Protein AF-A0A7S0IXE6-F1 (afdb_monomer_lite)

Secondary structure (DSSP, 8-state):
-BTTTBEEE--SS-EEEEEHHHHHHHS--GGGGGGTTPEEEE--SB--SS-EEEEES-TTSTT-EEEETTEEEE-HHHHHHHHHTTSS-GGGEEEEESBEEE-TTHHHHHHHTTSS------HHHHH---SSTTHHHHHHHHHTT--

pLDDT: mean 85.58, std 12.87, range [43.75, 97.81]

Sequence (147 aa):
HHPVDGTVGLLLDTPSNATVGDLLLRKPDRQLRSLMEKQLLIGGNVLTRDRLRVLTERCDVPGSREILPGLYQCSPHAAAKLVTVGAAAAVDFDVYAAACQWSAELLADELENAVWLPVAASAAALRTPSPQPHGLYFGLIEGIGGE

Radius of gyration: 16.25 Å; chains: 1; bounding box: 44×33×37 Å

Foldseek 3Di:
DDLAAFDWWFDLQAWDPAFLLNVCVVPPDPLLVLRRRPTEGEGDDAQDPLQKKKKFLDPPQPPWDDPANSITIDRSNSLSVCSVVVVDHSVRIHIYGGIDTDGNCRVVVCVVVPVDDDDDDHPVLSPPDDPDRCVSVVSRCVVVVHD

Structure (mmCIF, N/CA/C/O backbone):
data_AF-A0A7S0IXE6-F1
#
_entry.id   AF-A0A7S0IXE6-F1
#
loop_
_atom_site.group_PDB
_atom_site.id
_atom_site.type_symbol
_atom_site.label_atom_id
_atom_site.label_alt_id
_atom_site.label_comp_id
_atom_site.label_asym_id
_atom_site.label_entity_id
_atom_site.label_seq_id
_atom_site.pdbx_PDB_ins_code
_atom_site.Cartn_x
_atom_site.Cartn_y
_atom_site.Cartn_z
_atom_site.occupancy
_atom_site.B_iso_or_equiv
_atom_site.auth_seq_id
_atom_site.auth_comp_id
_atom_site.auth_asym_id
_atom_site.auth_atom_id
_atom_site.pdbx_PDB_model_num
ATOM 1 N N . HIS A 1 1 ? 2.036 -1.415 -13.378 1.00 73.00 1 HIS A N 1
ATOM 2 C CA . HIS A 1 1 ? 2.835 -1.086 -14.567 1.00 73.00 1 HIS A CA 1
ATOM 3 C C . HIS A 1 1 ? 1.886 -0.924 -15.740 1.00 73.00 1 HIS A C 1
ATOM 5 O O . HIS A 1 1 ? 1.030 -1.786 -15.914 1.00 73.00 1 HIS A O 1
ATOM 11 N N . HIS A 1 2 ? 1.981 0.180 -16.473 1.00 73.44 2 HIS A N 1
ATOM 12 C CA . HIS A 1 2 ? 1.287 0.368 -17.740 1.00 73.44 2 HIS A CA 1
ATOM 13 C C . HIS A 1 2 ? 2.296 0.905 -18.764 1.00 73.44 2 HIS A C 1
ATOM 15 O O . HIS A 1 2 ? 2.983 1.880 -18.460 1.00 73.44 2 HIS A O 1
ATOM 21 N N . PRO A 1 3 ? 2.391 0.311 -19.964 1.00 67.38 3 PRO A N 1
ATOM 22 C CA . PRO A 1 3 ? 3.420 0.675 -20.938 1.00 67.38 3 PRO A CA 1
ATOM 23 C C . PRO A 1 3 ? 3.304 2.125 -21.426 1.00 67.38 3 PRO A C 1
ATOM 25 O O . PRO A 1 3 ? 4.291 2.692 -21.867 1.00 67.38 3 PRO A O 1
ATOM 28 N N . VAL A 1 4 ? 2.117 2.735 -21.328 1.00 74.12 4 VAL A N 1
ATOM 29 C CA . VAL A 1 4 ? 1.879 4.124 -21.759 1.00 74.12 4 VAL A CA 1
ATOM 30 C C . VAL A 1 4 ? 1.795 5.094 -20.577 1.00 74.12 4 VAL A C 1
ATOM 32 O O . VAL A 1 4 ? 2.274 6.219 -20.670 1.00 74.12 4 VAL A O 1
ATOM 35 N N . ASP A 1 5 ? 1.234 4.660 -19.443 1.00 79.06 5 ASP A N 1
ATOM 36 C CA . ASP A 1 5 ? 0.979 5.559 -18.301 1.00 79.06 5 ASP A CA 1
ATOM 37 C C . ASP A 1 5 ? 2.111 5.537 -17.264 1.00 79.06 5 ASP A C 1
ATOM 39 O O . ASP A 1 5 ? 2.077 6.275 -16.276 1.00 79.06 5 ASP A O 1
ATOM 43 N N . GLY A 1 6 ? 3.113 4.681 -17.475 1.00 87.25 6 GLY A N 1
ATOM 44 C CA . GLY A 1 6 ? 4.241 4.505 -16.578 1.00 87.25 6 GLY A CA 1
ATOM 45 C C . GLY A 1 6 ? 4.016 3.467 -15.487 1.00 87.25 6 GLY A C 1
ATOM 46 O O . GLY A 1 6 ? 3.118 2.613 -15.522 1.00 87.25 6 GLY A O 1
ATOM 47 N N . THR A 1 7 ? 4.888 3.514 -14.489 1.00 89.94 7 THR A N 1
ATOM 48 C CA . THR A 1 7 ? 4.899 2.541 -13.397 1.00 89.94 7 THR A CA 1
ATOM 49 C C . THR A 1 7 ? 4.636 3.225 -12.072 1.00 89.94 7 THR A C 1
ATOM 51 O O . THR A 1 7 ? 5.129 4.313 -11.806 1.00 89.94 7 THR A O 1
ATOM 54 N N . VAL A 1 8 ? 3.850 2.559 -11.229 1.00 89.00 8 VAL A N 1
ATOM 55 C CA . VAL A 1 8 ? 3.646 2.940 -9.835 1.00 89.00 8 VAL A CA 1
ATOM 56 C C . VAL A 1 8 ? 4.170 1.804 -8.974 1.00 89.00 8 VAL A C 1
ATOM 58 O O . VAL A 1 8 ? 3.837 0.645 -9.234 1.00 89.00 8 VAL A O 1
ATOM 61 N N . GLY A 1 9 ? 4.961 2.146 -7.964 1.00 90.00 9 GLY A N 1
ATOM 62 C CA . GLY A 1 9 ? 5.526 1.214 -6.992 1.00 90.00 9 GLY A CA 1
ATOM 63 C C . GLY A 1 9 ? 5.402 1.741 -5.568 1.00 90.00 9 GLY A C 1
ATOM 64 O O . GLY A 1 9 ? 4.991 2.883 -5.348 1.00 90.00 9 GLY A O 1
ATOM 65 N N . LEU A 1 10 ? 5.736 0.885 -4.605 1.00 90.00 10 LEU A N 1
ATOM 66 C CA . LEU A 1 10 ? 5.763 1.214 -3.185 1.00 90.00 10 LEU A CA 1
ATOM 67 C C . LEU A 1 10 ? 7.100 0.792 -2.586 1.00 90.00 10 LEU A C 1
ATOM 69 O O . LEU A 1 10 ? 7.513 -0.351 -2.767 1.00 90.00 10 LEU A O 1
ATOM 73 N N . LEU A 1 11 ? 7.732 1.695 -1.841 1.00 90.50 11 LEU A N 1
ATOM 74 C CA . LEU A 1 11 ? 8.755 1.326 -0.867 1.00 90.50 11 LEU A CA 1
ATOM 75 C C . LEU A 1 11 ? 8.066 0.651 0.320 1.00 90.50 11 LEU A C 1
ATOM 77 O O . LEU A 1 11 ? 7.116 1.200 0.880 1.00 90.50 11 LEU A O 1
ATOM 81 N N . LEU A 1 12 ? 8.506 -0.555 0.671 1.00 87.50 12 LEU A N 1
ATOM 82 C CA . LEU A 1 12 ? 7.823 -1.388 1.665 1.00 87.50 12 LEU A CA 1
ATOM 83 C C . LEU A 1 12 ? 8.385 -1.220 3.082 1.00 87.50 12 LEU A C 1
ATOM 85 O O . LEU A 1 12 ? 7.669 -1.476 4.043 1.00 87.50 12 LEU A O 1
ATOM 89 N N . ASP A 1 13 ? 9.624 -0.751 3.213 1.00 82.62 13 ASP A N 1
ATOM 90 C CA . ASP A 1 13 ? 10.427 -0.758 4.442 1.00 82.62 13 ASP A CA 1
ATOM 91 C C . ASP A 1 13 ? 10.748 0.648 4.976 1.00 82.62 13 ASP A C 1
ATOM 93 O O . ASP A 1 13 ? 11.678 0.826 5.760 1.00 82.62 13 ASP A O 1
ATOM 97 N N . THR A 1 14 ? 9.985 1.663 4.562 1.00 86.31 14 THR A N 1
ATOM 98 C CA . THR A 1 14 ? 10.206 3.059 4.972 1.00 86.31 14 THR A CA 1
ATOM 99 C C . THR A 1 14 ? 9.135 3.513 5.974 1.00 86.31 14 THR A C 1
ATOM 101 O O . T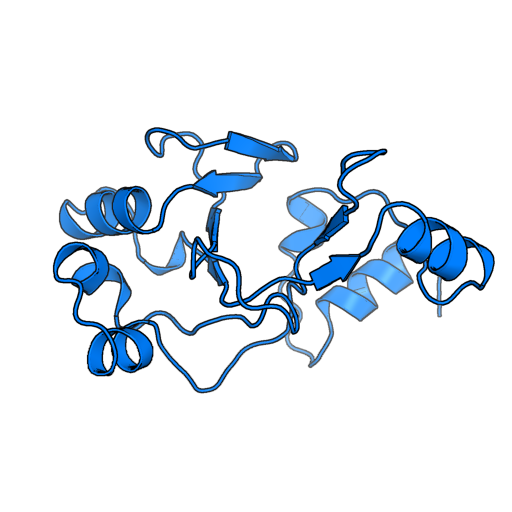HR A 1 14 ? 8.135 4.119 5.576 1.00 86.31 14 THR A O 1
ATOM 104 N N . PRO A 1 15 ? 9.286 3.228 7.282 1.00 88.25 15 PRO A N 1
ATOM 105 C CA . PRO A 1 15 ? 8.358 3.717 8.293 1.00 88.25 15 PRO A CA 1
ATOM 106 C C . PRO A 1 15 ? 8.478 5.233 8.469 1.00 88.25 15 PRO A C 1
ATOM 108 O O . PRO A 1 15 ? 9.556 5.813 8.346 1.00 88.25 15 PRO A O 1
ATOM 111 N N . SER A 1 16 ? 7.367 5.887 8.803 1.00 88.06 16 SER A N 1
ATOM 112 C CA . SER A 1 16 ? 7.361 7.292 9.216 1.00 88.06 16 SER A CA 1
ATOM 113 C C . SER A 1 16 ? 7.084 7.443 10.710 1.00 88.06 16 SER A C 1
ATOM 115 O O . SER A 1 16 ? 6.508 6.565 11.346 1.00 88.06 16 SER A O 1
ATOM 117 N N . ASN A 1 17 ? 7.414 8.607 11.267 1.00 90.88 17 ASN A N 1
ATOM 118 C CA . ASN A 1 17 ? 7.000 8.979 12.625 1.00 90.88 17 ASN A CA 1
ATOM 119 C C . ASN A 1 17 ? 5.553 9.504 12.686 1.00 90.88 17 ASN A C 1
ATOM 121 O O . ASN A 1 17 ? 5.129 9.991 13.729 1.00 90.88 17 ASN A O 1
ATOM 125 N N . ALA A 1 18 ? 4.821 9.462 11.568 1.00 90.56 18 ALA A N 1
ATOM 126 C CA . ALA A 1 18 ? 3.446 9.924 11.476 1.00 90.56 18 ALA A CA 1
ATOM 127 C C . ALA A 1 18 ? 2.469 8.748 11.530 1.00 90.56 18 ALA A C 1
ATOM 129 O O . ALA A 1 18 ? 2.745 7.639 11.068 1.00 90.56 18 ALA A O 1
ATOM 130 N N . THR A 1 19 ? 1.286 9.027 12.048 1.00 94.06 19 THR A N 1
ATOM 131 C CA . THR A 1 19 ? 0.154 8.108 12.091 1.00 94.06 19 THR A CA 1
ATOM 132 C C . THR A 1 19 ? -0.934 8.538 11.113 1.00 94.06 19 THR A C 1
ATOM 134 O O . THR A 1 19 ? -0.960 9.670 10.616 1.00 94.06 19 THR A O 1
ATOM 137 N N . VAL A 1 20 ? -1.895 7.650 10.853 1.00 93.00 20 VAL A N 1
ATOM 138 C CA . VAL A 1 20 ? -3.133 8.027 10.157 1.00 93.00 20 VAL A CA 1
ATOM 139 C C . VAL A 1 20 ? -3.827 9.174 10.901 1.00 93.00 20 VAL A C 1
ATOM 141 O O . VAL A 1 20 ? -4.324 10.099 10.261 1.00 93.00 20 VAL A O 1
ATOM 144 N N . GLY A 1 21 ? -3.817 9.171 12.237 1.00 93.50 21 GLY A N 1
ATOM 145 C CA . GLY A 1 21 ? -4.376 10.233 13.073 1.00 93.50 21 GLY A CA 1
ATOM 146 C C . GLY A 1 21 ? -3.798 11.614 12.760 1.00 93.50 21 GLY A C 1
ATOM 147 O O . GLY A 1 21 ? -4.562 12.565 12.578 1.00 93.50 21 GLY A O 1
ATOM 148 N N . ASP A 1 22 ? -2.480 11.718 12.587 1.00 92.31 22 ASP A N 1
ATOM 149 C CA . ASP A 1 22 ? -1.810 12.979 12.231 1.00 92.31 22 ASP A CA 1
ATOM 150 C C . ASP A 1 22 ? -2.277 13.521 10.873 1.00 92.31 22 ASP A C 1
ATOM 152 O O . ASP A 1 22 ? -2.425 14.733 10.678 1.00 92.31 22 ASP A O 1
ATOM 156 N N . LEU A 1 23 ? -2.569 12.626 9.926 1.00 87.00 23 LEU A N 1
ATOM 157 C CA . LEU A 1 23 ? -3.147 12.993 8.635 1.00 87.00 23 LEU A CA 1
ATOM 158 C C . LEU A 1 23 ? -4.599 13.473 8.785 1.00 87.00 23 LEU A C 1
ATOM 160 O O . LEU A 1 23 ? -4.993 14.456 8.145 1.00 87.00 23 LEU A O 1
ATOM 164 N N . LEU A 1 24 ? -5.378 12.832 9.662 1.00 88.12 24 LEU A N 1
ATOM 165 C CA . LEU A 1 24 ? -6.765 13.207 9.952 1.00 88.12 24 LEU A CA 1
ATOM 166 C C . LEU A 1 24 ? -6.884 14.565 10.657 1.00 88.12 24 LEU A C 1
ATOM 168 O O . LEU A 1 24 ? -7.889 15.246 10.459 1.00 88.12 24 LEU A O 1
ATOM 172 N N . LEU A 1 25 ? -5.869 15.010 11.407 1.00 87.56 25 LEU A N 1
ATOM 173 C CA . LEU A 1 25 ? -5.835 16.370 11.968 1.00 87.56 25 LEU A CA 1
ATOM 174 C C . LEU A 1 25 ? -5.874 17.443 10.871 1.00 87.56 25 LEU A C 1
ATOM 176 O O . LEU A 1 25 ? -6.504 18.485 11.037 1.00 87.56 25 LEU A O 1
ATOM 180 N N . ARG A 1 26 ? -5.223 17.183 9.731 1.00 83.62 26 ARG A N 1
ATOM 181 C CA . ARG A 1 26 ? -5.171 18.114 8.591 1.00 83.62 26 ARG A CA 1
ATOM 182 C C . ARG A 1 26 ? -6.396 18.002 7.692 1.00 83.62 26 ARG A C 1
ATOM 184 O O . ARG A 1 26 ? -6.826 18.992 7.105 1.00 83.62 26 ARG A O 1
ATOM 191 N N . LYS A 1 27 ? -6.929 16.790 7.535 1.00 83.12 27 LYS A N 1
ATOM 192 C CA . LYS A 1 27 ? -8.131 16.517 6.745 1.00 83.12 27 LYS A CA 1
ATOM 193 C C . LYS A 1 27 ? -9.000 15.495 7.481 1.00 83.12 27 LYS A C 1
ATOM 195 O O . LYS A 1 27 ? -8.794 14.296 7.296 1.00 83.12 27 LYS A O 1
ATOM 200 N N . PRO A 1 28 ? -9.968 15.958 8.287 1.00 86.81 28 PRO A N 1
ATOM 201 C CA . PRO A 1 28 ? -10.802 15.072 9.081 1.00 86.81 28 PRO A CA 1
ATOM 202 C C . PRO A 1 28 ? -11.580 14.086 8.215 1.00 86.81 28 PRO A C 1
ATOM 204 O O . PRO A 1 28 ? -12.322 14.480 7.318 1.00 86.81 28 PRO A O 1
ATOM 207 N N . ASP A 1 29 ? -11.453 12.808 8.553 1.00 90.75 29 ASP A N 1
ATOM 208 C CA . ASP A 1 29 ? -12.266 11.725 8.017 1.00 90.75 29 ASP A CA 1
ATOM 209 C C . ASP A 1 29 ? -12.675 10.801 9.166 1.00 90.75 29 ASP A C 1
ATOM 211 O O . ASP A 1 29 ? -11.854 10.131 9.796 1.00 90.75 29 ASP A O 1
ATOM 215 N N . ARG A 1 30 ? -13.969 10.805 9.493 1.00 91.31 30 ARG A N 1
ATOM 216 C CA . ARG A 1 30 ? -14.489 10.021 10.619 1.00 91.31 30 ARG A CA 1
ATOM 217 C C . ARG A 1 30 ? -14.482 8.526 10.326 1.00 91.31 30 ARG A C 1
ATOM 219 O O . ARG A 1 30 ? -14.451 7.748 11.277 1.00 91.31 30 ARG A O 1
ATOM 226 N N . GLN A 1 31 ? -14.510 8.133 9.055 1.00 92.75 31 GLN A N 1
ATOM 227 C CA . GLN A 1 31 ? -14.572 6.732 8.659 1.00 92.75 31 GLN A CA 1
ATOM 228 C C . GLN A 1 31 ? -13.234 6.021 8.878 1.00 92.75 31 GLN A C 1
ATOM 230 O O . GLN A 1 31 ? -13.230 4.810 9.042 1.00 92.75 31 GLN A O 1
ATOM 235 N N . LEU A 1 32 ? -12.124 6.763 8.962 1.00 94.00 32 LEU A N 1
ATOM 236 C CA . LEU A 1 32 ? -10.778 6.217 9.172 1.00 94.00 32 LEU A CA 1
ATOM 237 C C . LEU A 1 32 ? -10.341 6.189 10.644 1.00 94.00 32 LEU A C 1
ATOM 239 O O . LEU A 1 32 ? -9.205 5.830 10.942 1.00 94.00 32 LEU A O 1
ATOM 243 N N . ARG A 1 33 ? -11.224 6.554 11.586 1.00 94.06 33 ARG A N 1
ATOM 244 C CA . ARG A 1 33 ? -10.882 6.644 13.018 1.00 94.06 33 ARG A CA 1
ATOM 245 C C . ARG A 1 33 ? -10.341 5.342 13.602 1.00 94.06 33 ARG A C 1
ATOM 247 O O . ARG A 1 33 ? -9.441 5.399 14.426 1.00 94.06 33 ARG A O 1
ATOM 254 N N . SER A 1 34 ? -10.853 4.191 13.177 1.00 96.31 34 SER A N 1
ATOM 255 C CA . SER A 1 34 ? -10.388 2.879 13.650 1.00 96.31 34 SER A CA 1
ATOM 256 C C . SER A 1 34 ? -8.954 2.543 13.228 1.00 96.31 34 SER A C 1
ATOM 258 O O . SER A 1 34 ? -8.369 1.612 13.768 1.00 96.31 34 SER A O 1
ATOM 260 N N . LEU A 1 35 ? -8.372 3.307 12.299 1.00 96.19 35 LEU A N 1
ATOM 261 C CA . LEU A 1 35 ? -6.981 3.178 11.872 1.00 96.19 35 LEU A CA 1
ATOM 262 C C . LEU A 1 35 ? -6.087 4.293 12.430 1.00 96.19 35 LEU A C 1
ATOM 264 O O . LEU A 1 35 ? -4.927 4.352 12.047 1.00 96.19 35 LEU A O 1
ATOM 268 N N . MET A 1 36 ? -6.580 5.187 13.300 1.00 95.38 36 MET A N 1
ATOM 269 C CA . MET A 1 36 ? -5.853 6.418 13.656 1.00 95.38 36 MET A CA 1
ATOM 270 C C . MET A 1 36 ? -4.470 6.180 14.269 1.00 95.38 36 MET A C 1
ATOM 272 O O . MET A 1 36 ? -3.571 6.978 14.038 1.00 95.38 36 MET A O 1
ATOM 276 N N . GLU A 1 37 ? -4.290 5.083 15.000 1.00 94.88 37 GLU A N 1
ATOM 277 C CA . GLU A 1 37 ? -3.021 4.740 15.654 1.00 94.88 37 GLU A CA 1
ATOM 278 C C . GLU A 1 37 ? -2.034 4.045 14.707 1.00 94.88 37 GLU A C 1
ATOM 280 O O . GLU A 1 37 ? -0.878 3.828 15.062 1.00 94.88 37 GLU A O 1
ATOM 285 N N . LYS A 1 38 ? -2.460 3.688 13.487 1.00 94.19 38 LYS A N 1
ATOM 286 C CA . LYS A 1 38 ? -1.582 3.018 12.531 1.00 94.19 38 LYS A CA 1
ATOM 287 C C . LYS A 1 38 ? -0.498 3.97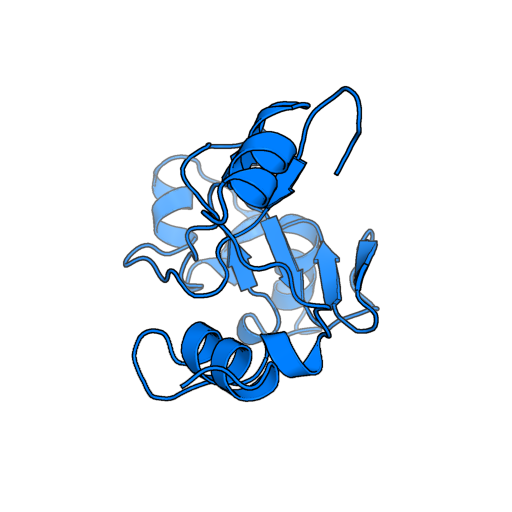0 12.057 1.00 94.19 38 LYS A C 1
ATOM 289 O O . LYS A 1 38 ? -0.788 5.048 11.534 1.00 94.19 38 LYS A O 1
ATOM 294 N N . GLN A 1 39 ? 0.744 3.524 12.213 1.00 94.25 39 GLN A N 1
ATOM 295 C CA . GLN A 1 39 ? 1.908 4.165 11.626 1.00 94.25 39 GLN A CA 1
ATOM 296 C C . GLN A 1 39 ? 1.763 4.197 10.102 1.00 94.25 39 GLN A C 1
ATOM 298 O O . GLN A 1 39 ? 1.367 3.207 9.485 1.00 94.25 39 GLN A O 1
ATOM 303 N N . LEU A 1 40 ? 2.075 5.345 9.505 1.00 91.44 40 LEU A N 1
ATOM 304 C CA . LEU A 1 40 ? 2.157 5.480 8.060 1.00 91.44 40 LEU A CA 1
ATOM 305 C C . LEU A 1 40 ? 3.510 4.971 7.575 1.00 91.44 40 LEU A C 1
ATOM 307 O O . LEU A 1 40 ? 4.559 5.368 8.090 1.00 91.44 40 LEU A O 1
ATOM 311 N N . LEU A 1 41 ? 3.469 4.154 6.535 1.00 92.56 41 LEU A N 1
ATOM 312 C CA . LEU A 1 41 ? 4.623 3.800 5.722 1.00 92.56 41 LEU A CA 1
ATOM 313 C C . LEU A 1 41 ? 4.730 4.802 4.566 1.00 92.56 41 LEU A C 1
ATOM 315 O O . LEU A 1 41 ? 3.716 5.269 4.043 1.00 92.56 41 LEU A O 1
ATOM 319 N N . ILE A 1 42 ? 5.942 5.166 4.165 1.00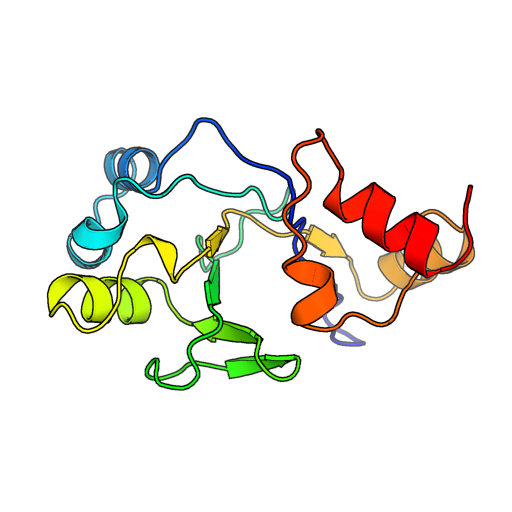 90.75 42 ILE A N 1
ATOM 320 C CA . ILE A 1 42 ? 6.180 6.057 3.027 1.00 90.75 42 ILE A CA 1
ATOM 321 C C . ILE A 1 42 ? 6.470 5.202 1.802 1.00 90.75 42 ILE A C 1
ATOM 323 O O . ILE A 1 42 ? 7.557 4.666 1.651 1.00 90.75 42 ILE A O 1
ATOM 327 N N . GLY A 1 43 ? 5.491 5.100 0.906 1.00 90.75 43 GLY A N 1
ATOM 328 C CA . GLY A 1 43 ? 5.588 4.309 -0.317 1.00 90.75 43 GLY A CA 1
ATOM 329 C C . GLY A 1 43 ? 6.417 4.956 -1.427 1.00 90.75 43 GLY A C 1
ATOM 330 O O . GLY A 1 43 ? 6.600 4.340 -2.470 1.00 90.75 43 GLY A O 1
ATOM 331 N N . GLY A 1 44 ? 6.877 6.194 -1.248 1.00 90.88 44 GLY A N 1
ATOM 332 C CA . GLY A 1 44 ? 7.698 6.925 -2.211 1.00 90.88 44 GLY A CA 1
ATOM 333 C C . GLY A 1 44 ? 7.589 8.436 -2.029 1.00 90.88 44 GLY A C 1
ATOM 334 O O . GLY A 1 44 ? 7.240 8.919 -0.953 1.00 90.88 44 GLY A O 1
ATOM 335 N N . ASN A 1 45 ? 7.875 9.198 -3.083 1.00 86.81 45 ASN A N 1
ATOM 336 C CA . ASN A 1 45 ? 7.951 10.663 -3.038 1.00 86.81 45 ASN A CA 1
ATOM 337 C C . ASN A 1 45 ? 6.778 11.386 -3.727 1.00 86.81 45 ASN A C 1
ATOM 339 O O . ASN A 1 45 ? 6.656 12.604 -3.592 1.00 86.81 45 ASN A O 1
ATOM 343 N N . VAL A 1 46 ? 5.893 10.673 -4.431 1.00 84.62 46 VAL A N 1
ATOM 344 C CA . VAL A 1 46 ? 4.746 11.275 -5.126 1.00 84.62 46 VAL A CA 1
ATOM 345 C C . VAL A 1 46 ? 3.464 11.091 -4.322 1.00 84.62 46 VAL A C 1
ATOM 347 O O . VAL A 1 46 ? 3.026 9.973 -4.057 1.00 84.62 46 VAL A O 1
ATOM 350 N N . LEU A 1 47 ? 2.808 12.199 -3.970 1.00 77.56 47 LEU A N 1
ATOM 351 C CA . LEU A 1 47 ? 1.484 12.181 -3.345 1.00 77.56 47 LEU A CA 1
ATOM 352 C C . LEU A 1 47 ? 0.405 11.899 -4.395 1.00 77.56 47 LEU A C 1
ATOM 354 O O . LEU A 1 47 ? 0.126 12.726 -5.262 1.00 77.56 47 LEU A O 1
ATOM 358 N N . THR A 1 48 ? -0.239 10.741 -4.296 1.00 67.88 48 THR A N 1
ATOM 359 C CA . THR A 1 48 ? -1.309 10.339 -5.213 1.00 67.88 48 THR A CA 1
ATOM 360 C C . THR A 1 48 ? -2.653 10.974 -4.843 1.00 67.88 48 THR A C 1
ATOM 362 O O . THR A 1 48 ? -2.886 11.341 -3.689 1.00 67.88 48 THR A O 1
ATOM 365 N N . ARG A 1 49 ? -3.565 11.104 -5.826 1.00 62.84 49 ARG A N 1
ATOM 366 C CA . ARG A 1 49 ? -4.939 11.611 -5.594 1.00 62.84 49 ARG A CA 1
ATOM 367 C C . ARG A 1 49 ? -5.651 10.815 -4.498 1.00 62.84 49 ARG A C 1
ATOM 369 O O . ARG A 1 49 ? -6.229 11.410 -3.587 1.00 62.84 49 ARG A O 1
ATOM 376 N N . ASP A 1 50 ? -5.521 9.491 -4.558 1.00 63.84 50 ASP A N 1
ATOM 377 C CA . ASP A 1 50 ? -5.852 8.585 -3.464 1.00 63.84 50 ASP A CA 1
ATOM 378 C C . ASP A 1 50 ? -4.698 8.628 -2.465 1.00 63.84 50 ASP A C 1
ATOM 380 O O . ASP A 1 50 ? -3.650 8.020 -2.671 1.00 63.84 50 ASP A O 1
ATOM 384 N N . ARG A 1 51 ? -4.853 9.453 -1.427 1.00 73.75 51 ARG A N 1
ATOM 385 C CA . ARG A 1 51 ? -3.760 9.840 -0.517 1.00 73.75 51 ARG A CA 1
ATOM 386 C C . ARG A 1 51 ? -3.145 8.676 0.255 1.00 73.75 51 ARG A C 1
ATOM 388 O O . ARG A 1 51 ? -2.029 8.817 0.742 1.00 73.75 51 ARG A O 1
ATOM 395 N N . LEU A 1 52 ? -3.892 7.582 0.396 1.00 89.25 52 LEU A N 1
ATOM 396 C CA . LEU A 1 52 ? -3.497 6.402 1.146 1.00 89.25 52 LEU A CA 1
ATOM 397 C C . LEU A 1 52 ? -3.734 5.147 0.312 1.00 89.25 52 LEU A C 1
ATOM 399 O O . LEU A 1 52 ? -4.784 4.996 -0.318 1.00 89.25 52 LEU A O 1
ATOM 403 N N . ARG A 1 53 ? -2.777 4.228 0.366 1.00 91.44 53 ARG A N 1
ATOM 404 C CA . ARG A 1 53 ? -2.885 2.871 -0.174 1.00 91.44 53 ARG A CA 1
ATOM 405 C C . ARG A 1 53 ? -2.838 1.899 0.991 1.00 91.44 53 ARG A C 1
ATOM 407 O O . ARG A 1 53 ? -2.059 2.105 1.914 1.00 91.44 53 ARG A O 1
ATOM 414 N N . VAL A 1 54 ? -3.674 0.867 0.952 1.00 94.31 54 VAL A N 1
ATOM 415 C CA . VAL A 1 54 ? -3.697 -0.156 2.000 1.00 94.31 54 VAL A CA 1
ATOM 416 C C . VAL A 1 54 ? -3.363 -1.501 1.394 1.00 94.31 54 VAL A C 1
ATOM 418 O O . VAL A 1 54 ? -4.015 -1.907 0.429 1.00 94.31 54 VAL A O 1
ATOM 421 N N . LEU A 1 55 ? -2.355 -2.160 1.960 1.00 94.69 55 LEU A N 1
ATOM 422 C CA . LEU A 1 55 ? -2.022 -3.549 1.671 1.00 94.69 55 LEU A CA 1
ATOM 423 C C . LEU A 1 55 ? -2.487 -4.439 2.823 1.00 94.69 55 LEU A C 1
ATOM 425 O O . LEU A 1 55 ? -2.504 -4.024 3.981 1.00 94.69 55 LEU A O 1
ATOM 429 N N . THR A 1 56 ? -2.923 -5.648 2.494 1.00 95.00 56 THR A N 1
ATOM 430 C CA . THR A 1 56 ? -3.394 -6.636 3.463 1.00 95.00 56 THR A CA 1
ATOM 431 C C . THR A 1 56 ? -3.267 -8.040 2.893 1.00 95.00 56 THR A C 1
ATOM 433 O O . THR A 1 56 ? -3.294 -8.249 1.684 1.00 95.00 56 THR A O 1
ATOM 436 N N . GLU A 1 57 ? -3.177 -9.028 3.768 1.00 94.06 57 GLU A N 1
ATOM 437 C CA . GLU A 1 57 ? -3.197 -10.448 3.404 1.00 94.06 57 GLU A CA 1
ATOM 438 C C . GLU A 1 57 ? -4.624 -10.991 3.273 1.00 94.06 57 GLU A C 1
ATOM 440 O O . GLU A 1 57 ? -4.855 -12.113 2.822 1.00 94.06 57 GLU A O 1
ATOM 445 N N . ARG A 1 58 ? -5.601 -10.188 3.693 1.00 94.12 58 ARG A N 1
ATOM 446 C CA . ARG A 1 58 ? -7.001 -10.565 3.758 1.00 94.12 58 ARG A CA 1
ATOM 447 C C . ARG A 1 58 ? -7.652 -10.530 2.380 1.00 94.12 58 ARG A C 1
ATOM 449 O O . ARG A 1 58 ? -7.850 -9.465 1.796 1.00 94.12 58 ARG A O 1
ATOM 456 N N . CYS A 1 59 ? -8.064 -11.700 1.903 1.00 94.62 59 CYS A N 1
ATOM 457 C CA . CYS A 1 59 ? -8.848 -11.834 0.673 1.00 94.62 59 CYS A CA 1
ATOM 458 C C . CYS A 1 59 ? -10.324 -11.430 0.848 1.00 94.62 59 CYS A C 1
ATOM 460 O O . CYS A 1 59 ? -11.013 -11.166 -0.134 1.00 94.62 59 CYS A O 1
ATOM 462 N N . ASP A 1 60 ? -10.819 -11.346 2.087 1.00 95.19 60 ASP A N 1
ATOM 463 C CA . ASP A 1 60 ? -12.232 -11.112 2.409 1.00 95.19 60 ASP A CA 1
ATOM 464 C C . ASP A 1 60 ? -12.614 -9.625 2.519 1.00 95.19 60 ASP A C 1
ATOM 466 O O . ASP A 1 60 ? -13.755 -9.290 2.845 1.00 95.19 60 ASP A O 1
ATOM 470 N N . VAL A 1 61 ? -11.685 -8.707 2.226 1.00 97.12 61 VAL A N 1
ATOM 471 C CA . VAL A 1 61 ? -11.963 -7.267 2.275 1.00 97.12 61 VAL A CA 1
ATOM 472 C C . VAL A 1 61 ? -12.784 -6.834 1.055 1.00 97.12 61 VAL A C 1
ATOM 474 O O . VAL A 1 61 ? -12.328 -7.011 -0.076 1.00 97.12 61 VAL A O 1
ATOM 477 N N . PRO A 1 62 ? -13.963 -6.203 1.235 1.00 94.81 62 PRO A N 1
ATOM 478 C CA . PRO A 1 62 ? -14.796 -5.780 0.114 1.00 94.81 62 PRO A CA 1
ATOM 479 C C . PRO A 1 62 ? -14.074 -4.823 -0.842 1.00 94.81 62 PRO A C 1
ATOM 481 O O . PRO A 1 62 ? -13.532 -3.798 -0.424 1.00 94.81 62 PRO A O 1
ATOM 484 N N . GLY A 1 63 ? -14.112 -5.144 -2.139 1.00 93.88 63 GLY A N 1
ATOM 485 C CA . GLY A 1 63 ? -13.474 -4.343 -3.188 1.00 93.88 63 GLY A CA 1
ATOM 486 C C . GLY A 1 63 ? -11.945 -4.409 -3.182 1.00 93.88 63 GLY A C 1
ATOM 487 O O . GLY A 1 63 ? -11.304 -3.539 -3.773 1.00 93.88 63 GLY A O 1
ATOM 488 N N . SER A 1 64 ? -11.357 -5.393 -2.498 1.00 95.75 64 SER A N 1
ATOM 489 C CA . SER A 1 64 ? -9.928 -5.655 -2.596 1.00 95.75 64 SER A CA 1
ATOM 490 C C . SER A 1 64 ? -9.552 -6.169 -3.988 1.00 95.75 64 SER A C 1
ATOM 492 O O . SER A 1 64 ? -10.358 -6.763 -4.706 1.00 95.75 64 SER A O 1
ATOM 494 N N . ARG A 1 65 ? -8.308 -5.910 -4.380 1.00 95.00 65 ARG A N 1
ATOM 495 C CA . ARG A 1 65 ? -7.698 -6.415 -5.607 1.00 95.00 65 ARG A CA 1
ATOM 496 C C . ARG A 1 65 ? -6.434 -7.166 -5.242 1.00 95.00 65 ARG A C 1
ATOM 498 O O . ARG A 1 65 ? -5.559 -6.596 -4.595 1.00 95.00 65 ARG A O 1
ATOM 505 N N . GLU A 1 66 ? -6.320 -8.404 -5.697 1.00 95.00 66 GLU A N 1
ATOM 506 C CA . GLU A 1 66 ? -5.085 -9.169 -5.555 1.00 95.00 66 GLU A CA 1
ATOM 507 C C . GLU A 1 66 ? -3.965 -8.524 -6.383 1.00 95.00 66 GLU A C 1
ATOM 509 O O . GLU A 1 66 ? -4.150 -8.210 -7.561 1.00 95.00 66 GLU A O 1
ATOM 514 N N . ILE A 1 67 ? -2.826 -8.262 -5.742 1.00 91.56 67 ILE A N 1
ATOM 515 C CA . ILE A 1 67 ? -1.618 -7.719 -6.382 1.00 91.56 67 ILE A CA 1
ATOM 516 C C . ILE A 1 67 ? -0.638 -8.855 -6.674 1.00 91.56 67 ILE A C 1
ATOM 518 O O . ILE A 1 67 ? -0.065 -8.920 -7.758 1.00 91.56 67 ILE A O 1
ATOM 522 N N . LEU A 1 68 ? -0.479 -9.751 -5.701 1.00 91.31 68 LEU A N 1
ATOM 523 C CA . LEU A 1 68 ? 0.273 -11.001 -5.768 1.00 91.31 68 LEU A CA 1
ATOM 524 C C . LEU A 1 68 ? -0.537 -12.056 -4.999 1.00 91.31 68 LEU A C 1
ATOM 526 O O . LEU A 1 68 ? -1.289 -11.670 -4.102 1.00 91.31 68 LEU A O 1
ATOM 530 N N . PRO A 1 69 ? -0.375 -13.361 -5.274 1.00 92.56 69 PRO A N 1
ATOM 531 C CA . PRO A 1 69 ? -1.050 -14.402 -4.503 1.00 92.56 69 PRO A CA 1
ATOM 532 C C . PRO A 1 69 ? -0.848 -14.217 -2.990 1.00 92.56 69 PRO A C 1
ATOM 534 O O . PRO A 1 69 ? 0.285 -14.241 -2.504 1.00 92.56 69 PRO A O 1
ATOM 537 N N . GLY A 1 70 ? -1.943 -13.996 -2.255 1.00 92.50 70 GLY A N 1
ATOM 538 C CA . GLY A 1 70 ? -1.917 -13.757 -0.803 1.00 92.50 70 GLY A CA 1
ATOM 539 C C . GLY A 1 70 ? -1.547 -12.330 -0.362 1.00 92.50 70 GLY A C 1
ATOM 540 O O . GLY A 1 70 ? -1.268 -12.115 0.822 1.00 92.50 70 GLY A O 1
ATOM 541 N N . LEU A 1 71 ? -1.533 -11.362 -1.283 1.00 93.56 71 LEU A N 1
ATOM 542 C CA . LEU A 1 71 ? -1.358 -9.934 -1.008 1.00 93.56 71 LEU A CA 1
ATOM 543 C C . LEU A 1 71 ? -2.371 -9.108 -1.807 1.00 93.56 71 LEU A C 1
ATOM 545 O O . LEU A 1 71 ? -2.357 -9.065 -3.041 1.00 93.56 71 LEU A O 1
ATOM 549 N N . TYR A 1 72 ? -3.213 -8.385 -1.086 1.00 95.25 72 TYR A N 1
ATOM 550 C CA . TYR A 1 72 ? -4.326 -7.625 -1.625 1.00 95.25 72 TYR A CA 1
ATOM 551 C C . TYR A 1 72 ? -4.150 -6.139 -1.339 1.00 95.25 72 TYR A C 1
ATOM 553 O O . TYR A 1 72 ? -3.687 -5.734 -0.275 1.00 95.25 72 TYR A O 1
ATOM 561 N N . GLN A 1 73 ? -4.576 -5.314 -2.287 1.00 94.69 73 GLN A N 1
ATOM 562 C CA . GLN A 1 73 ? -4.756 -3.884 -2.094 1.00 94.69 73 GLN A CA 1
ATOM 563 C C . GLN A 1 73 ? -6.238 -3.601 -1.851 1.00 94.69 73 GLN A C 1
ATOM 565 O O . GLN A 1 73 ? -7.088 -4.063 -2.612 1.00 94.69 73 GLN A O 1
ATOM 570 N N . CYS A 1 74 ? -6.566 -2.800 -0.842 1.00 95.06 74 CYS A N 1
ATOM 571 C CA . CYS A 1 74 ? -7.938 -2.376 -0.568 1.00 95.06 74 CYS A CA 1
ATOM 572 C C . CYS A 1 74 ? -8.027 -0.865 -0.301 1.00 95.06 74 CYS A C 1
ATOM 574 O O . CYS A 1 74 ? -7.022 -0.151 -0.254 1.00 95.06 74 CYS A O 1
ATOM 576 N N . SER A 1 75 ? -9.256 -0.353 -0.181 1.00 95.00 75 SER A N 1
ATOM 577 C CA . SER A 1 75 ? -9.466 1.050 0.188 1.00 95.00 75 SER A CA 1
ATOM 578 C C . SER A 1 75 ? -9.302 1.252 1.704 1.00 95.00 75 SER A C 1
ATOM 580 O O . SER A 1 75 ? -9.735 0.391 2.477 1.00 95.00 75 SER A O 1
ATOM 582 N N . PRO A 1 76 ? -8.787 2.414 2.156 1.00 94.50 76 PRO A N 1
ATOM 583 C CA . PRO A 1 76 ? -8.709 2.743 3.581 1.00 94.50 76 PRO A CA 1
ATOM 584 C C . PRO A 1 76 ? -10.057 2.635 4.303 1.00 94.50 76 PRO A C 1
ATOM 586 O O . PRO A 1 76 ? -10.123 2.174 5.436 1.00 94.50 76 PRO A O 1
ATOM 589 N N . HIS A 1 77 ? -11.145 3.003 3.623 1.00 95.69 77 HIS A N 1
ATOM 590 C CA . HIS A 1 77 ? -12.503 2.936 4.159 1.00 95.69 77 HIS A CA 1
ATOM 591 C C . HIS A 1 77 ? -12.979 1.498 4.387 1.00 95.69 77 HIS A C 1
ATOM 593 O O . HIS A 1 77 ? -13.614 1.217 5.402 1.00 95.69 77 HIS A O 1
ATOM 599 N N . ALA A 1 78 ? -12.676 0.582 3.461 1.00 96.69 78 ALA A N 1
ATOM 600 C CA . ALA A 1 78 ? -13.032 -0.826 3.609 1.00 96.69 78 ALA A CA 1
ATOM 601 C C . ALA A 1 78 ? -12.271 -1.468 4.777 1.00 96.69 78 ALA A C 1
ATOM 603 O O . ALA A 1 78 ? -12.890 -2.131 5.609 1.00 96.69 78 ALA A O 1
ATOM 604 N N . ALA A 1 79 ? -10.965 -1.198 4.886 1.00 97.00 79 ALA A N 1
ATOM 605 C CA . ALA A 1 79 ? -10.147 -1.640 6.013 1.00 97.00 79 ALA A CA 1
ATOM 606 C C . ALA A 1 79 ? -10.680 -1.087 7.345 1.00 97.00 79 ALA A C 1
ATOM 608 O O . ALA A 1 79 ? -10.991 -1.848 8.261 1.00 97.00 79 ALA A O 1
ATOM 609 N N . ALA A 1 80 ? -10.890 0.230 7.427 1.00 96.88 80 ALA A N 1
ATOM 610 C CA . ALA A 1 80 ? -11.383 0.879 8.634 1.00 96.88 80 ALA A CA 1
ATOM 611 C C . ALA A 1 80 ? -12.753 0.338 9.070 1.00 96.88 80 ALA A C 1
ATOM 613 O O . ALA A 1 80 ? -12.964 0.103 10.260 1.00 96.88 80 ALA A O 1
ATOM 614 N N . LYS A 1 81 ? -13.658 0.066 8.120 1.00 97.31 81 LYS A N 1
ATOM 615 C CA . LYS A 1 81 ? -14.963 -0.545 8.398 1.00 97.31 81 LYS A CA 1
ATOM 616 C C . LYS A 1 81 ? -14.821 -1.920 9.051 1.00 97.31 81 LYS A C 1
ATOM 618 O O . LYS A 1 81 ? -15.527 -2.176 10.023 1.00 97.31 81 LYS A O 1
ATOM 623 N N . LEU A 1 82 ? -13.931 -2.781 8.551 1.00 97.81 82 LEU A N 1
ATOM 624 C CA . LEU A 1 82 ? -13.699 -4.109 9.135 1.00 97.81 82 LEU A CA 1
ATOM 625 C C . LEU A 1 82 ? -13.148 -4.022 10.559 1.00 97.81 82 LEU A C 1
ATOM 627 O O . LEU A 1 82 ? -13.620 -4.751 11.431 1.00 97.81 82 LEU A O 1
ATOM 631 N N . VAL A 1 83 ? -12.224 -3.091 10.812 1.00 97.81 83 VAL A N 1
ATOM 632 C CA . VAL A 1 83 ? -11.701 -2.848 12.164 1.00 97.81 83 VAL A CA 1
ATOM 633 C C . VAL A 1 83 ? -12.798 -2.321 13.090 1.00 97.81 83 VAL A C 1
ATOM 635 O O . VAL A 1 83 ? -12.946 -2.796 14.211 1.00 97.81 83 VAL A O 1
ATOM 638 N N . THR A 1 84 ? -13.631 -1.389 12.619 1.00 97.31 84 THR A N 1
ATOM 639 C CA . THR A 1 84 ? -14.736 -0.826 13.412 1.00 97.31 84 THR A CA 1
ATOM 640 C C . THR A 1 84 ? -15.756 -1.880 13.840 1.00 97.31 84 THR A C 1
ATOM 642 O O . THR A 1 84 ? -16.259 -1.803 14.957 1.00 97.31 84 THR A O 1
ATOM 645 N N . VAL A 1 85 ? -16.075 -2.852 12.981 1.00 96.88 85 VAL A N 1
ATOM 646 C CA . VAL A 1 85 ? -17.028 -3.929 13.313 1.00 96.88 85 VAL A CA 1
ATOM 647 C C . VAL A 1 85 ? -16.372 -5.120 14.023 1.00 96.88 85 VAL A C 1
ATOM 649 O O . VAL A 1 85 ? -17.057 -6.096 14.312 1.00 96.88 85 VAL A O 1
ATOM 652 N N . GLY A 1 86 ? -15.063 -5.061 14.291 1.00 96.81 86 GLY A N 1
ATOM 653 C CA . GLY A 1 86 ? -14.313 -6.124 14.966 1.00 96.81 86 GLY A CA 1
ATOM 654 C C . GLY A 1 86 ? -14.035 -7.365 14.110 1.00 96.81 86 GLY A C 1
ATOM 655 O O . GLY A 1 86 ? -13.665 -8.400 14.652 1.00 96.81 86 GLY A O 1
ATOM 656 N N . ALA A 1 87 ? -14.206 -7.287 12.786 1.00 97.12 87 ALA A N 1
ATOM 657 C CA . ALA A 1 87 ? -13.943 -8.402 11.867 1.00 97.12 87 ALA A CA 1
ATOM 658 C C . ALA A 1 87 ? -12.451 -8.558 11.505 1.00 97.12 87 ALA A C 1
ATOM 660 O O . ALA A 1 87 ? -12.042 -9.593 10.972 1.00 97.12 87 ALA A O 1
ATOM 661 N N . ALA A 1 88 ? -11.645 -7.529 11.777 1.00 97.38 88 ALA A N 1
ATOM 662 C CA . ALA A 1 88 ? -10.202 -7.505 11.568 1.00 97.38 88 ALA A CA 1
ATOM 663 C C . ALA A 1 88 ? -9.524 -6.625 12.628 1.00 97.38 88 ALA A C 1
ATOM 665 O O . ALA A 1 88 ? -10.156 -5.730 13.196 1.00 97.38 88 ALA A O 1
ATOM 666 N N . ALA A 1 89 ? -8.237 -6.850 12.873 1.00 96.38 89 ALA A N 1
ATOM 667 C CA . ALA A 1 89 ? -7.422 -5.969 13.698 1.00 96.38 89 ALA A CA 1
ATOM 668 C C . ALA A 1 89 ? -6.752 -4.898 12.826 1.00 96.38 89 ALA A C 1
ATOM 670 O O . ALA A 1 89 ? -6.472 -5.119 11.652 1.00 96.38 89 ALA A O 1
ATOM 671 N N . ALA A 1 90 ? -6.439 -3.729 13.392 1.00 95.38 90 ALA A N 1
ATOM 672 C CA . ALA A 1 90 ? -5.727 -2.688 12.645 1.00 95.38 90 ALA A CA 1
ATOM 673 C C . ALA A 1 90 ? -4.334 -3.159 12.175 1.00 95.38 90 ALA A C 1
ATOM 675 O O . ALA A 1 90 ? -3.834 -2.693 11.153 1.00 95.38 90 ALA A O 1
ATOM 676 N N . VAL A 1 91 ? -3.705 -4.094 12.901 1.00 94.00 91 VAL A N 1
ATOM 677 C CA . VAL A 1 91 ? -2.419 -4.699 12.518 1.00 94.00 91 VAL A CA 1
ATOM 678 C C . VAL A 1 91 ? -2.495 -5.474 11.196 1.00 94.00 91 VAL A C 1
ATOM 680 O O . VAL A 1 91 ? -1.494 -5.517 10.499 1.00 94.00 91 VAL A O 1
ATOM 683 N N . ASP A 1 92 ? -3.679 -5.936 10.779 1.00 95.31 92 ASP A N 1
ATOM 684 C CA . ASP A 1 92 ? -3.891 -6.692 9.530 1.00 95.31 92 ASP A CA 1
ATOM 685 C C . ASP A 1 92 ? -3.749 -5.835 8.248 1.00 95.31 92 ASP A C 1
ATOM 687 O O . ASP A 1 92 ? -3.948 -6.330 7.132 1.00 95.31 92 ASP A O 1
ATOM 691 N N . PHE A 1 93 ? -3.479 -4.533 8.394 1.00 95.62 93 PHE A N 1
ATOM 692 C CA . PHE A 1 93 ? -3.474 -3.551 7.310 1.00 95.62 93 PHE A CA 1
ATOM 693 C C . PHE A 1 93 ? -2.225 -2.674 7.346 1.00 95.62 93 PHE A C 1
ATOM 695 O O . PHE A 1 93 ? -2.032 -1.920 8.297 1.00 95.62 93 PHE A O 1
ATOM 702 N N . ASP A 1 94 ? -1.435 -2.666 6.282 1.00 94.62 94 ASP A N 1
ATOM 703 C CA . ASP A 1 94 ? -0.330 -1.723 6.118 1.00 94.62 94 ASP A CA 1
ATOM 704 C C . ASP A 1 94 ? -0.803 -0.492 5.356 1.00 94.62 94 ASP A C 1
ATOM 706 O O . ASP A 1 94 ? -1.396 -0.602 4.281 1.00 94.62 94 ASP A O 1
ATOM 710 N N . VAL A 1 95 ? -0.574 0.694 5.925 1.00 94.19 95 VAL A N 1
ATOM 711 C CA . VAL A 1 95 ? -1.102 1.955 5.396 1.00 94.19 95 VAL A CA 1
ATOM 712 C C . VAL A 1 95 ? 0.039 2.802 4.852 1.00 94.19 95 VAL A C 1
ATOM 714 O O . VAL A 1 95 ? 0.855 3.330 5.605 1.00 94.19 95 VAL A O 1
ATOM 717 N N . TYR A 1 96 ? 0.061 2.969 3.534 1.00 93.62 96 TYR A N 1
ATOM 718 C CA . TYR A 1 96 ? 1.090 3.706 2.814 1.00 93.62 96 TYR A CA 1
ATOM 719 C C . TYR A 1 96 ? 0.600 5.094 2.413 1.00 93.62 96 TYR A C 1
ATOM 721 O O . TYR A 1 96 ? -0.463 5.241 1.800 1.00 93.62 96 TYR A O 1
ATOM 729 N N . ALA A 1 97 ? 1.406 6.106 2.710 1.00 90.00 97 ALA A N 1
ATOM 730 C CA . ALA A 1 97 ? 1.328 7.430 2.116 1.00 90.00 97 ALA A CA 1
ATOM 731 C C . ALA A 1 97 ? 2.302 7.529 0.936 1.00 90.00 97 ALA A C 1
ATOM 733 O O . ALA A 1 97 ? 3.384 6.949 0.973 1.00 90.00 97 ALA A O 1
ATOM 734 N N . ALA A 1 98 ? 1.934 8.319 -0.076 1.00 89.25 98 ALA A N 1
ATOM 735 C CA . ALA A 1 98 ? 2.706 8.482 -1.309 1.00 89.25 98 ALA A CA 1
ATOM 736 C C . ALA A 1 98 ? 2.961 7.161 -2.071 1.00 89.25 98 ALA A C 1
ATOM 738 O O . ALA A 1 98 ? 2.510 6.080 -1.689 1.00 89.25 98 ALA A O 1
ATOM 739 N N . ALA A 1 99 ? 3.623 7.271 -3.216 1.00 90.44 99 ALA A N 1
ATOM 740 C CA . ALA A 1 99 ? 4.080 6.152 -4.026 1.00 90.44 99 ALA A CA 1
ATOM 741 C C . ALA A 1 99 ? 5.317 6.568 -4.828 1.00 90.44 99 ALA A C 1
ATOM 743 O O . ALA A 1 99 ? 5.553 7.762 -5.045 1.00 90.44 99 ALA A O 1
ATOM 744 N N . CYS A 1 100 ? 6.085 5.590 -5.290 1.00 90.94 100 CYS A N 1
ATOM 745 C CA . CYS A 1 100 ? 7.051 5.810 -6.355 1.00 90.94 100 CYS A CA 1
ATOM 746 C C . CYS A 1 100 ? 6.306 5.857 -7.686 1.00 90.94 100 CYS A C 1
ATOM 748 O O . CYS A 1 100 ? 5.385 5.064 -7.920 1.00 90.94 100 CYS A O 1
ATOM 750 N N . GLN A 1 101 ? 6.705 6.777 -8.557 1.00 90.56 101 GLN A N 1
ATOM 751 C CA . GLN A 1 101 ? 6.144 6.886 -9.892 1.00 90.56 101 GLN A CA 1
ATOM 752 C C . GLN A 1 101 ? 7.259 7.091 -10.907 1.00 90.56 101 GLN A C 1
ATOM 754 O O . GLN A 1 101 ? 8.080 7.992 -10.767 1.00 90.56 101 GLN A O 1
ATOM 759 N N . TRP A 1 102 ? 7.221 6.275 -11.947 1.00 91.62 102 TRP A N 1
ATOM 760 C CA . TRP A 1 102 ? 8.081 6.376 -13.112 1.00 91.62 102 TRP A CA 1
ATOM 761 C C . TRP A 1 102 ? 7.220 6.714 -14.320 1.00 91.62 102 TRP A C 1
ATOM 763 O O . TRP A 1 102 ? 6.090 6.225 -14.432 1.00 91.62 102 TRP A O 1
ATOM 773 N N . SER A 1 103 ? 7.753 7.519 -15.237 1.00 89.31 103 SER A N 1
ATOM 774 C CA . SER A 1 103 ? 7.190 7.627 -16.586 1.00 89.31 103 SER A CA 1
ATOM 775 C C . SER A 1 103 ? 7.328 6.287 -17.331 1.00 89.31 103 SER A C 1
ATOM 777 O O . SER A 1 103 ? 7.917 5.336 -16.814 1.00 89.31 103 SER A O 1
ATOM 779 N N . ALA A 1 104 ? 6.746 6.192 -18.531 1.00 84.88 104 ALA A N 1
ATOM 780 C CA . ALA A 1 104 ? 6.758 4.975 -19.347 1.00 84.88 104 ALA A CA 1
ATOM 781 C C . ALA A 1 104 ? 8.167 4.391 -19.560 1.00 84.88 104 ALA A C 1
ATOM 783 O O . ALA A 1 104 ? 8.343 3.183 -19.435 1.00 84.88 104 ALA A O 1
ATOM 784 N N . GLU A 1 105 ? 9.154 5.252 -19.815 1.00 88.38 105 GLU A N 1
ATOM 785 C CA . GLU A 1 105 ? 10.514 4.847 -20.196 1.00 88.38 105 GLU A CA 1
ATOM 786 C C . GLU A 1 105 ? 11.492 4.856 -19.015 1.00 88.38 105 GLU A C 1
ATOM 788 O O . GLU A 1 105 ? 12.365 4.000 -18.941 1.00 88.38 105 GLU A O 1
ATOM 793 N N . LEU A 1 106 ? 11.292 5.732 -18.021 1.00 91.12 106 LEU A N 1
ATOM 794 C CA . LEU A 1 106 ? 12.278 5.939 -16.953 1.00 91.12 106 LEU A CA 1
ATOM 795 C C . LEU A 1 106 ? 12.596 4.665 -16.161 1.00 91.12 106 LEU A C 1
ATOM 797 O O . LEU A 1 106 ? 13.745 4.445 -15.800 1.00 91.12 106 LEU A O 1
ATOM 801 N N . LEU A 1 107 ? 11.599 3.816 -15.879 1.00 89.88 107 LEU A N 1
ATOM 802 C CA . LEU A 1 107 ? 11.878 2.566 -15.165 1.00 89.88 107 LEU A CA 1
ATOM 803 C C . LEU A 1 107 ? 12.700 1.597 -16.024 1.00 89.88 107 LEU A C 1
ATOM 805 O O . LEU A 1 107 ? 13.543 0.888 -15.485 1.00 89.88 107 LEU A O 1
ATOM 809 N N . ALA A 1 108 ? 12.449 1.550 -17.334 1.00 88.81 108 ALA A N 1
ATOM 810 C CA . ALA A 1 108 ? 13.233 0.715 -18.238 1.00 88.81 108 ALA A CA 1
ATOM 811 C C . ALA A 1 108 ? 14.684 1.212 -18.288 1.00 88.81 108 ALA A C 1
ATOM 813 O O . ALA A 1 108 ? 15.596 0.418 -18.075 1.00 88.81 108 ALA A O 1
ATOM 814 N N . ASP A 1 109 ? 14.881 2.525 -18.424 1.00 92.56 109 ASP A N 1
ATOM 815 C CA . ASP A 1 109 ? 16.207 3.146 -18.409 1.00 92.56 109 ASP A CA 1
ATOM 816 C C . ASP A 1 109 ? 16.945 2.875 -17.088 1.00 92.56 109 ASP A C 1
ATOM 818 O O . ASP A 1 109 ? 18.120 2.510 -17.084 1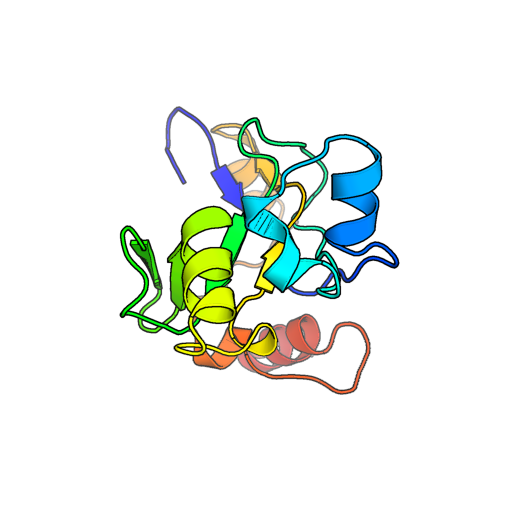.00 92.56 109 ASP A O 1
ATOM 822 N N . GLU A 1 110 ? 16.273 3.017 -15.942 1.00 93.69 110 GLU A N 1
ATOM 823 C CA . GLU A 1 110 ? 16.872 2.743 -14.630 1.00 93.69 110 GLU A CA 1
ATOM 824 C C . GLU A 1 110 ? 17.260 1.262 -14.463 1.00 93.69 110 GLU A C 1
ATOM 826 O O . GLU A 1 110 ? 18.291 0.964 -13.854 1.00 93.69 110 GLU A O 1
ATOM 831 N N . LEU A 1 111 ? 16.477 0.333 -15.019 1.00 91.00 111 LEU A N 1
ATOM 832 C CA . LEU A 1 111 ? 16.806 -1.096 -15.026 1.00 91.00 111 LEU A CA 1
ATOM 833 C C . LEU A 1 111 ? 18.004 -1.396 -15.937 1.00 91.00 111 LEU A C 1
ATOM 835 O O . LEU A 1 111 ? 18.897 -2.140 -15.537 1.00 91.00 111 LEU A O 1
ATOM 839 N N . GLU A 1 112 ? 18.063 -0.795 -17.128 1.00 92.75 112 GLU A N 1
ATOM 840 C CA . GLU 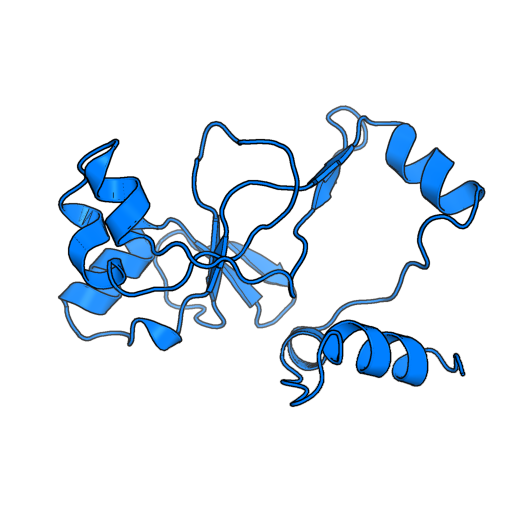A 1 112 ? 19.191 -0.946 -18.060 1.00 92.75 112 GLU A CA 1
ATOM 841 C C . GLU A 1 112 ? 20.501 -0.398 -17.479 1.00 92.75 112 GLU A C 1
ATOM 843 O O . GLU A 1 112 ? 21.566 -0.981 -17.680 1.00 92.75 112 GLU A O 1
ATOM 848 N N . ASN A 1 113 ? 20.422 0.683 -16.699 1.00 93.44 113 ASN A N 1
ATOM 849 C CA . ASN A 1 113 ? 21.567 1.287 -16.016 1.00 93.44 113 ASN A CA 1
ATOM 850 C C . ASN A 1 113 ? 21.889 0.636 -14.657 1.00 93.44 113 ASN A C 1
ATOM 852 O O . ASN A 1 113 ? 22.714 1.165 -13.912 1.00 93.44 113 ASN A O 1
ATOM 856 N N . ALA A 1 114 ? 21.255 -0.495 -14.326 1.00 90.25 114 ALA A N 1
ATOM 857 C CA . ALA A 1 114 ? 21.449 -1.230 -13.075 1.00 90.25 114 ALA A CA 1
ATOM 858 C C . ALA A 1 114 ? 21.241 -0.382 -11.802 1.00 90.25 114 ALA A C 1
ATOM 860 O O . ALA A 1 114 ? 21.840 -0.649 -10.761 1.00 90.25 114 ALA A O 1
ATOM 861 N N . VAL A 1 115 ? 20.364 0.626 -11.866 1.00 91.19 115 VAL A N 1
ATOM 862 C CA . VAL A 1 115 ? 19.912 1.379 -10.682 1.00 91.19 115 VAL A CA 1
ATOM 863 C C . VAL A 1 115 ? 19.057 0.479 -9.785 1.00 91.19 115 VAL A C 1
ATOM 865 O O . VAL A 1 115 ? 19.122 0.582 -8.561 1.00 91.19 115 VAL A O 1
ATOM 868 N N . TRP A 1 116 ? 18.291 -0.434 -10.392 1.00 89.25 116 TRP A N 1
ATOM 869 C CA . TRP A 1 116 ? 17.474 -1.431 -9.702 1.00 89.25 116 TRP A CA 1
ATOM 870 C C . TRP A 1 116 ? 17.827 -2.848 -10.145 1.00 89.25 116 TRP A C 1
ATOM 872 O O . TRP A 1 116 ? 18.062 -3.103 -11.325 1.00 89.25 116 TRP A O 1
ATOM 882 N N . LEU A 1 117 ? 17.770 -3.786 -9.200 1.00 88.19 117 LEU A N 1
ATOM 883 C CA . LEU A 1 117 ? 17.892 -5.220 -9.456 1.00 88.19 117 LEU A CA 1
ATOM 884 C C . LEU A 1 117 ? 16.504 -5.869 -9.328 1.00 88.19 117 LEU A C 1
ATOM 886 O O . LEU A 1 117 ? 15.991 -5.988 -8.212 1.00 88.19 117 LEU A O 1
ATOM 890 N N . PRO A 1 118 ? 15.848 -6.248 -10.440 1.00 88.00 118 PRO A N 1
ATOM 891 C CA . PRO A 1 118 ? 14.510 -6.815 -10.385 1.00 88.00 118 PRO A CA 1
ATOM 892 C C . PRO A 1 118 ? 14.547 -8.254 -9.863 1.00 88.00 118 PRO A C 1
ATOM 894 O O . PRO A 1 118 ? 15.324 -9.086 -10.327 1.00 88.00 118 PRO A O 1
ATOM 897 N N . VAL A 1 119 ? 13.640 -8.559 -8.936 1.00 86.06 119 VAL A N 1
ATOM 898 C CA . VAL A 1 119 ? 13.474 -9.894 -8.352 1.00 86.06 119 VAL A CA 1
ATOM 899 C C . VAL A 1 119 ? 12.000 -10.272 -8.374 1.00 86.06 119 VAL A C 1
ATOM 901 O O . VAL A 1 119 ? 11.126 -9.428 -8.164 1.00 86.06 119 VAL A O 1
ATOM 904 N N . ALA A 1 120 ? 11.706 -11.550 -8.616 1.00 85.44 120 ALA A N 1
ATOM 905 C CA . ALA A 1 120 ? 10.351 -12.064 -8.482 1.00 85.44 120 ALA A CA 1
ATOM 906 C C . ALA A 1 120 ? 9.890 -11.961 -7.017 1.00 85.44 120 ALA A C 1
ATOM 908 O O . ALA A 1 120 ? 10.465 -12.581 -6.125 1.00 85.44 120 ALA A O 1
ATOM 909 N N . ALA A 1 121 ? 8.837 -11.183 -6.770 1.00 84.19 121 ALA A N 1
ATOM 910 C CA . ALA A 1 121 ? 8.271 -11.024 -5.438 1.00 84.19 121 ALA A CA 1
ATOM 911 C C . ALA A 1 121 ? 7.232 -12.114 -5.134 1.00 84.19 121 ALA A C 1
ATOM 913 O O . ALA A 1 121 ? 6.435 -12.501 -5.989 1.00 84.19 121 ALA A O 1
ATOM 914 N N . SER A 1 122 ? 7.191 -12.556 -3.879 1.00 85.06 122 SER A N 1
ATOM 915 C CA . SER A 1 122 ? 6.100 -13.360 -3.324 1.00 85.06 122 SER A CA 1
ATOM 916 C C . SER A 1 122 ? 5.614 -12.726 -2.027 1.00 85.06 122 SER A C 1
ATOM 918 O O . SER A 1 122 ? 6.386 -12.053 -1.343 1.00 85.06 122 SER A O 1
ATOM 920 N N . ALA A 1 123 ? 4.353 -12.959 -1.651 1.00 82.62 123 ALA A N 1
ATOM 921 C CA . ALA A 1 123 ? 3.835 -12.454 -0.381 1.00 82.62 123 ALA A CA 1
ATOM 922 C C . ALA A 1 123 ? 4.697 -12.920 0.806 1.00 82.62 123 ALA A C 1
ATOM 924 O O . ALA A 1 123 ? 4.949 -12.137 1.710 1.00 82.62 123 ALA A O 1
ATOM 925 N N . ALA A 1 124 ? 5.216 -14.152 0.771 1.00 77.69 124 ALA A N 1
ATOM 926 C CA . ALA A 1 124 ? 6.112 -14.670 1.803 1.00 77.69 124 ALA A CA 1
ATOM 927 C C . ALA A 1 124 ? 7.423 -13.871 1.906 1.00 77.69 124 ALA A C 1
ATOM 929 O O . ALA A 1 124 ? 7.805 -13.482 3.005 1.00 77.69 124 ALA A O 1
ATOM 930 N N . ALA A 1 125 ? 8.074 -13.571 0.776 1.00 75.94 125 ALA A N 1
ATOM 931 C CA . ALA A 1 125 ? 9.328 -12.815 0.763 1.00 75.94 125 ALA A CA 1
ATOM 932 C C . ALA A 1 125 ? 9.151 -11.381 1.288 1.00 75.94 125 ALA A C 1
ATOM 934 O O . ALA A 1 125 ? 9.995 -10.887 2.032 1.00 75.94 125 ALA A O 1
ATOM 935 N N . LEU A 1 126 ? 8.022 -10.743 0.958 1.00 77.81 126 LEU A N 1
ATOM 936 C CA . LEU A 1 126 ? 7.700 -9.380 1.394 1.00 77.81 126 LEU A CA 1
ATOM 937 C C . LEU A 1 126 ? 7.356 -9.274 2.888 1.00 77.81 126 LEU A C 1
ATOM 939 O O . LEU A 1 126 ? 7.391 -8.181 3.444 1.00 77.81 126 LEU A O 1
ATOM 943 N N . ARG A 1 127 ? 7.011 -10.393 3.532 1.00 65.31 127 ARG A N 1
ATOM 944 C CA . ARG A 1 127 ? 6.589 -10.439 4.938 1.00 65.31 127 ARG A CA 1
ATOM 945 C C . ARG A 1 127 ? 7.728 -10.605 5.917 1.00 65.31 127 ARG A C 1
ATOM 947 O O . ARG A 1 127 ? 7.480 -10.401 7.097 1.00 65.31 127 ARG A O 1
ATOM 954 N N . THR A 1 128 ? 8.907 -11.041 5.467 1.00 52.44 128 THR A N 1
ATOM 955 C CA . THR A 1 128 ? 10.003 -11.434 6.358 1.00 52.44 128 THR A CA 1
ATOM 956 C C . THR A 1 128 ? 10.367 -10.244 7.248 1.00 52.44 128 THR A C 1
ATOM 958 O O . THR A 1 128 ? 11.026 -9.313 6.777 1.00 52.44 128 THR A O 1
ATOM 961 N N . PRO A 1 129 ? 9.916 -10.216 8.518 1.00 47.81 129 PRO A N 1
ATOM 962 C CA . PRO A 1 129 ? 10.217 -9.112 9.396 1.00 47.81 129 PRO A CA 1
ATOM 963 C C . PRO A 1 129 ? 11.664 -9.320 9.784 1.00 47.81 129 PRO A C 1
ATOM 965 O O . PRO A 1 129 ? 11.992 -10.269 10.498 1.00 47.81 129 PRO A O 1
ATOM 968 N N . SER A 1 130 ? 12.544 -8.467 9.286 1.00 45.81 130 SER A N 1
ATOM 969 C CA . SER A 1 130 ? 13.895 -8.478 9.799 1.00 45.81 130 SER A CA 1
ATOM 970 C C . SER A 1 130 ? 13.991 -7.525 10.985 1.00 45.81 130 SER A C 1
ATOM 972 O O . SER A 1 130 ? 13.553 -6.378 10.886 1.00 45.81 130 SER A O 1
ATOM 974 N N . PRO A 1 131 ? 14.576 -7.970 12.109 1.00 43.75 131 PRO A N 1
ATOM 975 C CA . PRO A 1 131 ? 14.835 -7.108 13.257 1.00 43.75 131 PRO A CA 1
ATOM 976 C C . PRO A 1 131 ? 15.896 -6.035 12.966 1.00 43.75 131 PRO A C 1
ATOM 978 O O . PRO A 1 131 ? 16.142 -5.177 13.811 1.00 43.75 131 PRO A O 1
ATOM 981 N N . GLN A 1 132 ? 16.542 -6.079 11.798 1.00 50.69 132 GLN A N 1
ATOM 982 C CA . GLN A 1 132 ? 17.539 -5.103 11.387 1.00 50.69 132 GLN A CA 1
ATOM 983 C C . GLN A 1 132 ? 16.914 -3.993 10.530 1.00 50.69 132 GLN A C 1
ATOM 985 O O . GLN A 1 132 ? 16.034 -4.274 9.708 1.00 50.69 132 GLN A O 1
ATOM 990 N N . PRO A 1 133 ? 17.407 -2.743 10.646 1.00 54.00 133 PRO A N 1
ATOM 991 C CA . PRO A 1 133 ? 17.169 -1.726 9.628 1.00 54.00 133 PRO A CA 1
ATOM 992 C C . PRO A 1 133 ? 17.461 -2.316 8.241 1.00 54.00 133 PRO A C 1
ATOM 994 O O . PRO A 1 133 ? 18.502 -2.943 8.057 1.00 54.00 133 PRO A O 1
ATOM 997 N N . HIS A 1 134 ? 16.545 -2.139 7.285 1.00 62.59 134 HIS A N 1
ATOM 998 C CA . HIS A 1 134 ? 16.653 -2.662 5.912 1.00 62.59 134 HIS A CA 1
ATOM 999 C C . HIS A 1 134 ? 16.643 -4.183 5.762 1.00 62.59 134 HIS A C 1
ATOM 1001 O O . HIS A 1 134 ? 17.005 -4.694 4.707 1.00 62.59 134 HIS A O 1
ATOM 1007 N N . GLY A 1 135 ? 16.250 -4.965 6.760 1.00 59.47 135 GLY A N 1
ATOM 1008 C CA . GLY A 1 135 ? 16.427 -6.402 6.590 1.00 59.47 135 GLY A CA 1
ATOM 1009 C C . GLY A 1 135 ? 15.410 -7.094 5.664 1.00 59.47 135 GLY A C 1
ATOM 1010 O O . GLY A 1 135 ? 15.631 -8.250 5.320 1.00 59.47 135 GLY A O 1
ATOM 1011 N N . LEU A 1 136 ? 14.373 -6.392 5.180 1.00 65.38 136 LEU A N 1
ATOM 1012 C CA . LEU A 1 136 ? 13.658 -6.809 3.963 1.00 65.38 136 LEU A CA 1
ATOM 1013 C C . LEU A 1 136 ? 14.595 -6.760 2.743 1.00 65.38 136 LEU A C 1
ATOM 1015 O O . LEU A 1 136 ? 14.651 -7.713 1.976 1.00 65.38 136 LEU A O 1
ATOM 1019 N N . TYR A 1 137 ? 15.351 -5.669 2.584 1.00 66.81 137 TYR A N 1
ATOM 1020 C CA . TYR A 1 137 ? 16.333 -5.511 1.512 1.00 66.81 137 TYR A CA 1
ATOM 1021 C C . TYR A 1 137 ? 17.424 -6.585 1.593 1.00 66.81 137 TYR A C 1
ATOM 1023 O O . TYR A 1 137 ? 17.631 -7.298 0.617 1.00 66.81 137 TYR A O 1
ATOM 1031 N N . PHE A 1 138 ? 18.055 -6.779 2.756 1.00 63.16 138 PHE A N 1
ATOM 1032 C CA . PHE A 1 138 ? 19.098 -7.805 2.903 1.00 63.16 138 PHE A CA 1
ATOM 1033 C C . PHE A 1 138 ? 18.570 -9.223 2.667 1.00 63.16 138 PHE A C 1
ATOM 1035 O O . PHE A 1 138 ? 19.189 -9.976 1.925 1.00 63.16 138 PHE A O 1
ATOM 1042 N N . GLY A 1 139 ? 17.388 -9.561 3.197 1.00 63.84 139 GLY A N 1
ATOM 1043 C CA . GLY A 1 139 ? 16.776 -10.868 2.943 1.00 63.84 139 GLY A CA 1
ATOM 1044 C C . GLY A 1 139 ? 16.465 -11.114 1.461 1.00 63.84 139 GLY A C 1
ATOM 1045 O O . GLY A 1 139 ? 16.568 -12.244 0.987 1.00 63.84 139 GLY A O 1
ATOM 1046 N N . LEU A 1 140 ? 16.118 -10.064 0.706 1.00 68.25 140 LEU A N 1
ATOM 1047 C CA . LEU A 1 140 ? 15.911 -10.159 -0.740 1.00 68.25 140 LEU A CA 1
ATOM 1048 C C . LEU A 1 140 ? 17.230 -10.289 -1.515 1.00 68.25 140 LEU A C 1
ATOM 1050 O O . LEU A 1 140 ? 17.281 -11.089 -2.446 1.00 68.25 140 LEU A O 1
ATOM 1054 N N . ILE A 1 141 ? 18.280 -9.550 -1.136 1.00 70.44 141 ILE A N 1
ATOM 1055 C CA . ILE A 1 141 ? 19.610 -9.625 -1.767 1.00 70.44 141 ILE A CA 1
ATOM 1056 C C . ILE A 1 141 ? 20.256 -10.999 -1.535 1.00 70.44 141 ILE A C 1
ATOM 1058 O O . ILE A 1 141 ? 20.686 -11.637 -2.496 1.00 70.44 141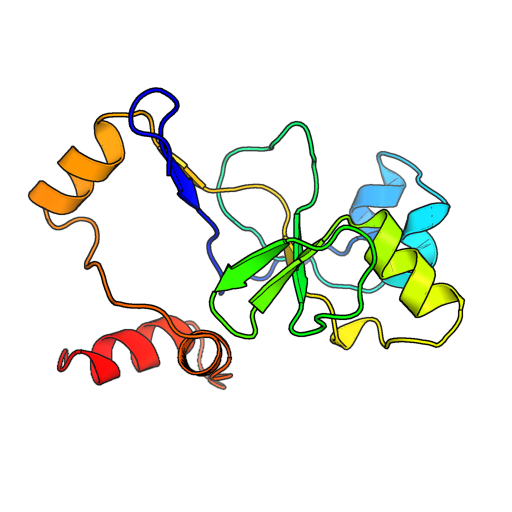 ILE A O 1
ATOM 1062 N N . GLU A 1 142 ? 20.240 -11.507 -0.301 1.00 69.94 142 GLU A N 1
ATOM 1063 C CA . GLU A 1 142 ? 20.717 -12.864 0.006 1.00 69.94 142 GLU A CA 1
ATOM 1064 C C . GLU A 1 142 ? 19.908 -13.919 -0.766 1.00 69.94 142 GLU A C 1
ATOM 1066 O O . GLU A 1 142 ? 20.466 -14.860 -1.333 1.00 69.94 142 GLU A O 1
ATOM 1071 N N . GLY A 1 143 ? 18.585 -13.737 -0.859 1.00 64.38 143 GLY A N 1
ATOM 1072 C CA . GLY A 1 143 ? 17.685 -14.639 -1.580 1.00 64.38 143 GLY A CA 1
ATOM 1073 C C . GLY A 1 143 ? 17.953 -14.745 -3.087 1.00 64.38 143 GLY A C 1
ATOM 1074 O O . GLY A 1 143 ? 17.581 -15.750 -3.694 1.00 64.38 143 GLY A O 1
ATOM 1075 N N . ILE A 1 144 ? 18.617 -13.753 -3.690 1.00 72.25 144 ILE A N 1
ATOM 1076 C CA . ILE A 1 144 ? 19.056 -13.786 -5.097 1.00 72.25 144 ILE A CA 1
ATOM 1077 C C . ILE A 1 144 ? 20.539 -14.130 -5.272 1.00 72.25 144 ILE A C 1
ATOM 1079 O O . ILE A 1 144 ? 21.035 -14.109 -6.398 1.00 72.25 144 ILE A O 1
ATOM 1083 N N . GLY A 1 145 ? 21.236 -14.481 -4.187 1.00 57.75 145 GLY A N 1
ATOM 1084 C CA . GLY A 1 145 ? 22.649 -14.861 -4.204 1.00 57.75 145 GLY A CA 1
ATOM 1085 C C . GLY A 1 145 ? 23.626 -13.683 -4.211 1.00 57.75 145 GLY A C 1
ATOM 1086 O O . GLY A 1 145 ? 24.762 -13.861 -4.647 1.00 57.75 145 GLY A O 1
ATOM 1087 N N . GLY A 1 146 ? 23.196 -12.495 -3.777 1.00 58.62 146 GLY A N 1
ATOM 1088 C CA . GLY A 1 146 ? 24.094 -11.371 -3.502 1.00 58.62 146 GLY A CA 1
ATOM 1089 C C . GLY A 1 146 ? 24.735 -11.476 -2.113 1.00 58.62 146 GLY A C 1
ATOM 1090 O O . GLY A 1 146 ? 24.100 -11.983 -1.189 1.00 58.62 146 GLY A O 1
ATOM 1091 N N . GLU A 1 147 ? 25.977 -10.993 -1.989 1.00 48.56 147 GLU A N 1
ATOM 1092 C CA . GLU A 1 147 ? 26.695 -10.769 -0.716 1.00 48.56 147 GLU A CA 1
ATOM 1093 C C . GLU A 1 147 ? 26.660 -9.288 -0.311 1.00 48.56 147 GLU A C 1
ATOM 1095 O O . GLU A 1 147 ? 26.786 -8.424 -1.214 1.00 48.56 147 GLU A O 1
#

Organism: NCBI:txid127549

InterPro domains:
  IPR003774 AlgH-like [PF02622] (2-129)
  IPR003774 AlgH-like [PTHR31984] (2-126)